Protein AF-A0A7S2ABR6-F1 (afdb_monomer_lite)

Foldseek 3Di:
DDDPPPVVVVVVVVVVVVVVVLVVVLVVLLVVLLPDLDAFEAEFDAEEEASRLSNLLSHPAYEYEQAYWYFYQDPNDTDIDGLVVVVVVPSHVYYDNDPVRVVVVVVVVCVVRVPDDSVRSNVVSVPD

Organism: NCBI:txid327968

Radius of gyration: 19.0 Å; chains: 1; bounding box: 56×32×51 Å

Secondary structure (DSSP, 8-state):
---SSHHHHHHHHHHHHHHHHHHHHHHHHHHHHHT-SS--EEEE-SEE-HHHHHHHTTSSEEEEETT-EEEEEETTEEEEEEHHHHHHTTS--EEESSHHHHHHHHHHHHHHHHTS-HHHHHHHHHT-

pLDDT: mean 84.52, std 12.64, range [45.53, 97.06]

Structure (mmCIF, N/CA/C/O backbone):
data_AF-A0A7S2ABR6-F1
#
_entry.id   AF-A0A7S2ABR6-F1
#
loop_
_atom_site.group_PDB
_atom_site.id
_atom_site.type_symbol
_atom_site.label_atom_id
_atom_site.label_alt_id
_atom_site.label_comp_id
_atom_site.label_asym_id
_atom_site.label_entity_id
_atom_site.label_seq_id
_atom_site.pdbx_PDB_ins_code
_atom_site.Cartn_x
_atom_site.Cartn_y
_atom_site.Cartn_z
_atom_site.occupancy
_atom_site.B_iso_or_equiv
_atom_site.auth_seq_id
_atom_site.auth_comp_id
_atom_site.auth_asym_id
_atom_site.auth_atom_id
_atom_site.pdbx_PDB_model_num
ATOM 1 N N . TRP A 1 1 ? 39.991 17.409 -29.800 1.00 46.47 1 TRP A N 1
ATOM 2 C CA . TRP A 1 1 ? 40.045 16.828 -28.443 1.00 46.47 1 TRP A CA 1
ATOM 3 C C . TRP A 1 1 ? 40.023 18.007 -27.477 1.00 46.47 1 TRP A C 1
ATOM 5 O O . TRP A 1 1 ? 40.936 18.800 -27.573 1.00 46.47 1 TRP A O 1
ATOM 15 N N . MET A 1 2 ? 39.045 18.306 -26.628 1.00 45.53 2 MET A N 1
ATOM 16 C CA . MET A 1 2 ? 37.877 17.616 -26.084 1.00 45.53 2 MET A CA 1
ATOM 17 C C . MET A 1 2 ? 36.917 18.718 -25.579 1.00 45.53 2 MET A C 1
ATOM 19 O O . MET A 1 2 ? 37.286 19.439 -24.664 1.00 45.53 2 MET A O 1
ATOM 23 N N . GLU A 1 3 ? 35.702 18.835 -26.119 1.00 47.69 3 GLU A N 1
ATOM 24 C CA . GLU A 1 3 ? 34.619 19.667 -25.536 1.00 47.69 3 GLU A CA 1
ATOM 25 C C . GLU A 1 3 ? 33.313 18.863 -25.385 1.00 47.69 3 GLU A C 1
ATOM 27 O O . GLU A 1 3 ? 32.211 19.396 -25.411 1.00 47.69 3 GLU A O 1
ATOM 32 N N . ALA A 1 4 ? 33.418 17.543 -25.215 1.00 47.16 4 ALA A N 1
ATOM 33 C CA . ALA A 1 4 ? 32.257 16.663 -25.048 1.00 47.16 4 ALA A CA 1
ATOM 34 C C . ALA A 1 4 ? 31.887 16.379 -23.571 1.00 47.16 4 ALA A C 1
ATOM 36 O O . ALA A 1 4 ? 30.932 15.654 -23.312 1.00 47.16 4 ALA A O 1
ATOM 37 N N . GLY A 1 5 ? 32.631 16.917 -22.590 1.00 52.28 5 GLY A N 1
ATOM 38 C CA . GLY A 1 5 ? 32.541 16.494 -21.179 1.00 52.28 5 GLY A CA 1
ATOM 39 C C . GLY A 1 5 ? 31.721 17.378 -20.227 1.00 52.28 5 GLY A C 1
ATOM 40 O O . GLY A 1 5 ? 31.350 16.916 -19.150 1.00 52.28 5 GLY A O 1
ATOM 41 N N . SER A 1 6 ? 31.421 18.633 -20.576 1.00 55.84 6 SER A N 1
ATOM 42 C CA . SER A 1 6 ? 30.799 19.592 -19.642 1.00 55.84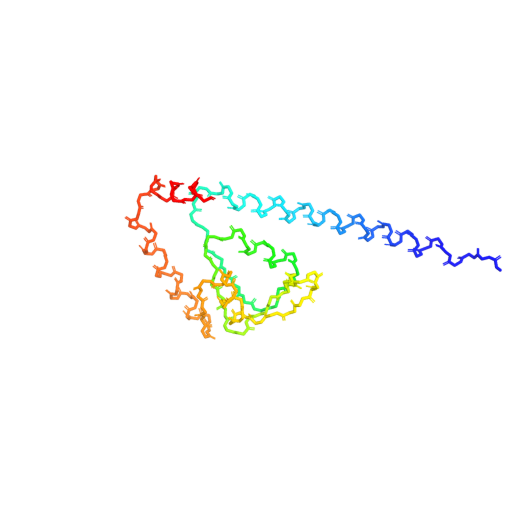 6 SER A CA 1
ATOM 43 C C . SER A 1 6 ? 29.284 19.403 -19.489 1.00 55.84 6 SER A C 1
ATOM 45 O O . SER A 1 6 ? 28.768 19.467 -18.372 1.00 55.84 6 SER A O 1
ATOM 47 N N . GLY A 1 7 ? 28.574 19.085 -20.577 1.00 54.47 7 GLY A N 1
ATOM 48 C CA . GLY A 1 7 ? 27.122 18.870 -20.553 1.00 54.47 7 GLY A CA 1
ATOM 49 C C . GLY A 1 7 ? 26.708 17.616 -19.776 1.00 54.47 7 GLY A C 1
ATOM 50 O O . GLY A 1 7 ? 25.797 17.665 -18.953 1.00 54.47 7 GLY A O 1
ATOM 51 N N . GLN A 1 8 ? 27.412 16.494 -19.960 1.00 55.09 8 GLN A N 1
ATOM 52 C CA . GLN A 1 8 ? 27.095 15.241 -19.259 1.00 55.09 8 GLN A CA 1
ATOM 53 C C . GLN A 1 8 ? 27.363 15.329 -17.748 1.00 55.09 8 GLN A C 1
ATOM 55 O O . GLN A 1 8 ? 26.575 14.813 -16.957 1.00 55.09 8 GLN A O 1
ATOM 60 N N . ALA A 1 9 ? 28.423 16.032 -17.336 1.00 58.50 9 ALA A N 1
ATOM 61 C CA . ALA A 1 9 ? 28.726 16.259 -15.924 1.00 58.50 9 ALA A CA 1
ATOM 62 C C . ALA A 1 9 ? 27.687 17.172 -15.245 1.00 58.50 9 ALA A C 1
ATOM 64 O O . ALA A 1 9 ? 27.244 16.877 -14.136 1.00 58.50 9 ALA A O 1
ATOM 65 N N . GLN A 1 10 ? 27.239 18.241 -15.915 1.00 55.53 10 GLN A N 1
ATOM 66 C CA . GLN A 1 10 ? 26.196 19.130 -15.387 1.00 55.53 10 GLN A CA 1
ATOM 67 C C . GLN A 1 10 ? 24.832 18.433 -15.276 1.00 55.53 10 GLN A C 1
ATOM 69 O O . GLN A 1 10 ? 24.174 18.560 -14.243 1.00 55.53 10 GLN A O 1
ATOM 74 N N . HIS A 1 11 ? 24.437 17.627 -16.268 1.00 55.75 11 HIS A N 1
ATOM 75 C CA . HIS A 1 11 ? 23.214 16.819 -16.189 1.00 55.75 11 HIS A CA 1
ATOM 76 C C . HIS A 1 11 ? 23.288 15.738 -15.098 1.00 55.75 11 HIS A C 1
ATOM 78 O O . HIS A 1 11 ? 22.304 15.507 -14.394 1.00 55.75 11 HIS A O 1
ATOM 84 N N . ALA A 1 12 ? 24.450 15.106 -14.904 1.00 59.56 12 ALA A N 1
ATOM 85 C CA . ALA A 1 12 ? 24.650 14.129 -13.836 1.00 59.56 12 ALA A CA 1
ATOM 86 C C . ALA A 1 12 ? 24.569 14.768 -12.437 1.00 59.56 12 ALA A C 1
ATOM 88 O O . ALA A 1 12 ? 23.943 14.197 -11.541 1.00 59.56 12 ALA A O 1
ATOM 89 N N . LEU A 1 13 ? 25.145 15.962 -12.257 1.00 60.12 13 LEU A N 1
ATOM 90 C CA . LEU A 1 13 ? 25.095 16.722 -11.002 1.00 60.12 13 LEU A CA 1
ATOM 91 C C . LEU A 1 13 ? 23.683 17.241 -10.695 1.00 60.12 13 LEU A C 1
ATOM 93 O O . LEU A 1 13 ? 23.215 17.111 -9.563 1.00 60.12 13 LEU A O 1
ATOM 97 N N . GLN A 1 14 ? 22.965 17.754 -11.698 1.00 62.75 14 GLN A N 1
ATOM 98 C CA . GLN A 1 14 ? 21.561 18.148 -11.544 1.00 62.75 14 GLN A CA 1
ATOM 99 C C . GLN A 1 14 ? 20.677 16.939 -11.210 1.00 62.75 14 GLN A C 1
ATOM 101 O O . GLN A 1 14 ? 19.915 16.988 -10.250 1.00 62.75 14 GLN A O 1
ATOM 106 N N . GLY A 1 15 ? 20.844 15.811 -11.909 1.00 64.25 15 GLY A N 1
ATOM 107 C CA . GLY A 1 15 ? 20.111 14.577 -11.615 1.00 64.25 15 GLY A CA 1
ATOM 108 C C . GLY A 1 15 ? 20.450 13.957 -10.251 1.00 64.25 15 GLY A C 1
ATOM 109 O O . GLY A 1 15 ? 19.602 13.312 -9.632 1.00 64.25 15 GLY A O 1
ATOM 110 N N . ALA A 1 16 ? 21.673 14.139 -9.742 1.00 65.75 16 ALA A N 1
ATOM 111 C CA . ALA A 1 16 ? 22.039 13.757 -8.377 1.00 65.75 16 ALA A CA 1
ATOM 112 C C . ALA A 1 16 ? 21.337 14.645 -7.335 1.00 65.75 16 ALA A C 1
ATOM 114 O O . ALA A 1 16 ? 20.746 14.115 -6.394 1.00 65.75 16 ALA A O 1
ATOM 115 N N . SER A 1 17 ? 21.312 15.962 -7.560 1.00 78.56 17 SER A N 1
ATOM 116 C CA . SER A 1 17 ? 20.604 16.927 -6.711 1.00 78.56 17 SER A CA 1
ATOM 117 C C . SER A 1 17 ? 19.096 16.647 -6.657 1.00 78.56 17 SER A C 1
ATOM 119 O O . SER A 1 17 ? 18.526 16.522 -5.574 1.00 78.56 17 SER A O 1
ATOM 121 N N . THR A 1 18 ? 18.453 16.412 -7.807 1.00 82.94 18 THR A N 1
ATOM 122 C CA . THR A 1 18 ? 17.018 16.087 -7.873 1.00 82.94 18 THR A CA 1
ATOM 123 C C . THR A 1 18 ? 16.688 14.777 -7.161 1.00 82.94 18 THR A C 1
ATOM 125 O O . THR A 1 18 ? 15.708 14.711 -6.423 1.00 82.94 18 THR A O 1
ATOM 128 N N . ARG A 1 19 ? 17.509 13.728 -7.323 1.00 81.44 19 ARG A N 1
ATOM 129 C CA . ARG A 1 19 ? 17.301 12.449 -6.617 1.00 81.44 19 ARG A CA 1
ATOM 130 C C . ARG A 1 19 ? 17.470 12.590 -5.108 1.00 81.44 19 ARG A C 1
ATOM 132 O O . ARG A 1 19 ? 16.711 11.983 -4.359 1.00 81.44 19 ARG A O 1
ATOM 139 N N . GLN A 1 20 ? 18.437 13.388 -4.661 1.00 85.25 20 GLN A N 1
ATOM 140 C CA . GLN A 1 20 ? 18.645 13.659 -3.242 1.00 85.25 20 GLN A CA 1
ATOM 141 C C . GLN A 1 20 ? 17.485 14.465 -2.648 1.00 85.25 20 GLN A C 1
ATOM 143 O O . GLN A 1 20 ? 17.009 14.134 -1.563 1.00 85.25 20 GLN A O 1
ATOM 148 N N . GLN A 1 21 ? 16.988 15.467 -3.375 1.00 87.69 21 GLN A N 1
ATOM 149 C CA . GLN A 1 21 ? 15.824 16.246 -2.966 1.00 87.69 21 GLN A CA 1
ATOM 150 C C . GLN A 1 21 ? 14.563 15.381 -2.908 1.00 87.69 21 GLN A C 1
ATOM 152 O O . GLN A 1 21 ? 13.859 15.409 -1.906 1.00 87.69 21 GLN A O 1
ATOM 157 N N . MET A 1 22 ? 14.316 14.553 -3.927 1.00 85.75 22 MET A N 1
ATOM 158 C CA . MET A 1 22 ? 13.170 13.643 -3.946 1.00 85.75 22 MET A CA 1
ATOM 159 C C . MET A 1 22 ? 13.238 12.635 -2.799 1.00 85.75 22 MET A C 1
ATOM 161 O O . MET A 1 22 ? 12.249 12.453 -2.099 1.00 85.75 22 MET A O 1
ATOM 165 N N . ARG A 1 23 ? 14.412 12.043 -2.537 1.00 87.69 23 ARG A N 1
ATOM 166 C CA . ARG A 1 23 ? 14.613 11.172 -1.372 1.00 87.69 23 ARG A CA 1
ATOM 167 C C . ARG A 1 23 ? 14.248 11.891 -0.078 1.00 87.69 23 ARG A C 1
ATOM 169 O O . ARG A 1 23 ? 13.486 11.344 0.706 1.00 87.69 23 ARG A O 1
ATOM 176 N N . LYS A 1 24 ? 14.774 13.102 0.127 1.00 89.94 24 LYS A N 1
ATOM 177 C CA . LYS A 1 24 ? 14.492 13.905 1.319 1.00 89.94 24 LYS A CA 1
ATOM 178 C C . LYS A 1 24 ? 12.990 14.153 1.474 1.00 89.94 24 LYS A C 1
ATOM 180 O O . LYS A 1 24 ? 12.440 13.817 2.512 1.00 89.94 24 LYS A O 1
ATOM 185 N N . SER A 1 25 ? 12.328 14.652 0.431 1.00 89.94 25 SER A N 1
ATOM 186 C CA . SER A 1 25 ? 10.893 14.952 0.474 1.00 89.94 25 SER A CA 1
ATOM 187 C C . SER A 1 25 ? 10.036 13.718 0.743 1.00 89.94 25 SER A C 1
ATOM 189 O O . SER A 1 25 ? 9.057 13.803 1.474 1.00 89.94 25 SER A O 1
ATOM 191 N N . VAL A 1 26 ? 10.394 12.567 0.172 1.00 88.56 26 VAL A N 1
ATOM 192 C CA . VAL A 1 26 ? 9.649 11.323 0.389 1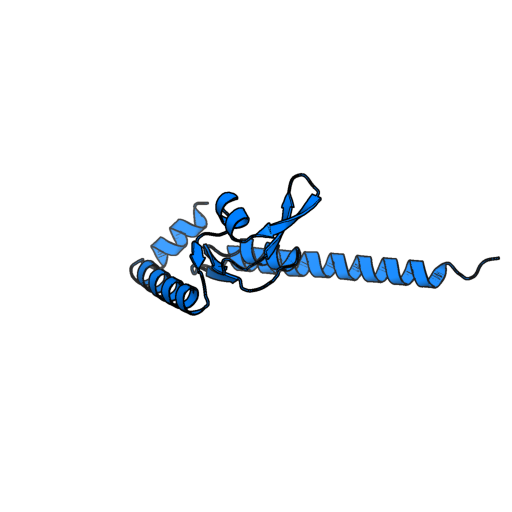.00 88.56 26 VAL A CA 1
ATOM 193 C C . VAL A 1 26 ? 9.887 10.799 1.803 1.00 88.56 26 VAL A C 1
ATOM 195 O O . VAL A 1 26 ? 8.935 10.386 2.445 1.00 88.56 26 VAL A O 1
ATOM 198 N N . THR A 1 27 ? 11.119 10.859 2.318 1.00 88.81 27 THR A N 1
ATOM 199 C CA . THR A 1 27 ? 11.414 10.496 3.712 1.00 88.81 27 THR A CA 1
ATOM 200 C C . THR A 1 27 ? 10.644 11.379 4.693 1.00 88.81 27 THR A C 1
ATOM 202 O O . THR A 1 27 ? 9.966 10.842 5.558 1.00 88.81 27 THR A O 1
ATOM 205 N N . GLU A 1 28 ? 10.667 12.701 4.514 1.00 91.56 28 GLU A N 1
ATOM 206 C CA . GLU A 1 28 ? 9.910 13.641 5.355 1.00 91.56 28 GLU A CA 1
ATOM 207 C C . GLU A 1 28 ? 8.400 13.370 5.287 1.00 91.56 28 GLU A C 1
ATOM 209 O O . GLU A 1 28 ? 7.717 13.385 6.309 1.00 91.56 28 GLU A O 1
ATOM 214 N N . ALA A 1 29 ? 7.871 13.069 4.096 1.00 90.19 29 ALA A N 1
ATOM 215 C CA . ALA A 1 29 ? 6.469 12.703 3.931 1.00 90.19 29 ALA A CA 1
ATOM 216 C C . ALA A 1 29 ? 6.135 11.374 4.627 1.00 90.19 29 ALA A C 1
ATOM 218 O O . ALA A 1 29 ? 5.146 11.306 5.349 1.00 90.19 29 ALA A O 1
ATOM 219 N N . THR A 1 30 ? 6.955 10.334 4.463 1.00 88.25 30 THR A N 1
ATOM 220 C CA . THR A 1 30 ? 6.761 9.042 5.136 1.00 88.25 30 THR A CA 1
ATOM 221 C C . THR A 1 30 ? 6.823 9.193 6.661 1.00 88.25 30 THR A C 1
ATOM 223 O O . THR A 1 30 ? 5.970 8.656 7.361 1.00 88.25 30 THR A O 1
ATOM 226 N N . GLU A 1 31 ? 7.781 9.957 7.192 1.00 88.44 31 GLU A N 1
ATOM 227 C CA . GLU A 1 31 ? 7.882 10.252 8.628 1.00 88.44 31 GLU A CA 1
ATOM 228 C C . GLU A 1 31 ? 6.656 11.011 9.145 1.00 88.44 31 GLU A C 1
ATOM 230 O O . GLU A 1 31 ? 6.122 10.674 10.202 1.00 88.44 31 GLU A O 1
ATOM 235 N N . ALA A 1 32 ? 6.164 11.992 8.383 1.00 89.06 32 ALA A N 1
ATOM 236 C CA . ALA A 1 32 ? 4.944 12.707 8.730 1.00 89.06 32 ALA A CA 1
ATOM 237 C C . ALA A 1 32 ? 3.734 11.762 8.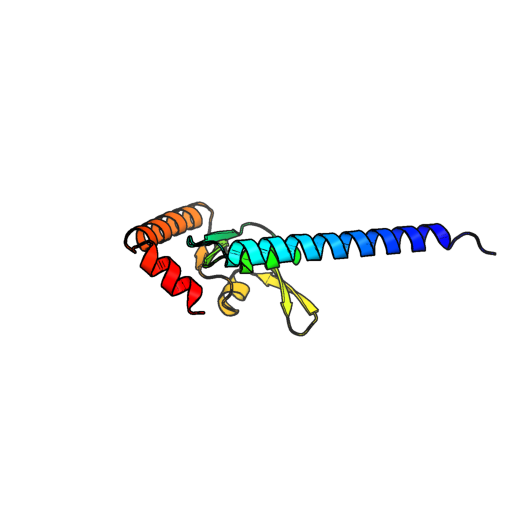805 1.00 89.06 32 ALA A C 1
ATOM 239 O O . ALA A 1 32 ? 2.936 11.885 9.732 1.00 89.06 32 ALA A O 1
ATOM 240 N N . LEU A 1 33 ? 3.620 10.792 7.886 1.00 88.25 33 LEU A N 1
ATOM 241 C CA . LEU A 1 33 ? 2.561 9.775 7.918 1.00 88.25 33 LEU A CA 1
ATOM 242 C C . LEU A 1 33 ? 2.657 8.891 9.172 1.00 88.25 33 LEU A C 1
ATOM 244 O O . LEU A 1 33 ? 1.648 8.687 9.852 1.00 88.25 33 LEU A O 1
ATOM 248 N N . TYR A 1 34 ? 3.861 8.447 9.548 1.00 84.62 34 TYR A N 1
ATOM 249 C CA . TYR A 1 34 ? 4.063 7.681 10.784 1.00 84.62 34 TYR A CA 1
ATOM 250 C C . TYR A 1 34 ? 3.654 8.456 12.042 1.00 84.62 34 TYR A C 1
ATOM 252 O O . TYR A 1 34 ? 3.115 7.872 12.979 1.00 84.62 34 TYR A O 1
ATOM 260 N N . GLN A 1 35 ? 3.864 9.772 12.066 1.00 86.12 35 GLN A N 1
ATOM 261 C CA . GLN A 1 35 ? 3.534 10.621 13.216 1.00 86.12 35 GLN A CA 1
ATOM 262 C C . GLN A 1 35 ? 2.051 11.025 13.290 1.00 86.12 35 GLN A C 1
ATOM 264 O O . GLN A 1 35 ? 1.633 11.660 14.265 1.00 86.12 35 GLN A O 1
ATOM 269 N N . MET A 1 36 ? 1.234 10.675 12.290 1.00 84.50 36 MET A N 1
ATOM 270 C CA . MET A 1 36 ? -0.199 10.971 12.310 1.00 84.50 36 MET A CA 1
ATOM 271 C C . MET A 1 36 ? -0.885 10.238 13.464 1.00 84.50 36 MET A C 1
ATOM 273 O O . MET A 1 36 ? -0.799 9.021 13.581 1.00 84.50 36 MET A O 1
ATOM 277 N N . ARG A 1 37 ? -1.646 10.973 14.280 1.00 81.12 37 ARG A N 1
ATOM 278 C CA . ARG A 1 37 ? -2.391 10.414 15.426 1.00 81.12 37 ARG A CA 1
ATOM 279 C C . ARG A 1 37 ? -3.605 9.574 15.033 1.00 81.12 37 ARG A C 1
ATOM 281 O O . ARG A 1 37 ? -4.141 8.851 15.864 1.00 81.12 37 ARG A O 1
ATOM 288 N N . VAL A 1 38 ? -4.040 9.697 13.784 1.00 81.81 38 VAL A N 1
ATOM 289 C CA . VAL A 1 38 ? -5.152 8.929 13.225 1.00 81.81 38 VAL A CA 1
ATOM 290 C C . VAL A 1 38 ? -4.620 7.715 12.461 1.00 81.81 38 VAL A C 1
ATOM 292 O O . VAL A 1 38 ? -3.544 7.812 11.856 1.00 81.81 38 VAL A O 1
ATOM 295 N N . PRO A 1 39 ? -5.358 6.592 12.451 1.00 85.31 39 PRO A N 1
ATOM 296 C CA . PRO A 1 39 ? -5.041 5.459 11.594 1.00 85.31 39 PRO A CA 1
ATOM 297 C C . PRO A 1 39 ? -5.071 5.854 10.117 1.00 85.31 39 PRO A C 1
ATOM 299 O O . PRO A 1 39 ? -6.012 6.496 9.646 1.00 85.31 39 PRO A O 1
ATOM 302 N N . LEU A 1 40 ? -4.042 5.455 9.383 1.00 88.81 40 LEU A N 1
ATOM 303 C CA . LEU A 1 40 ? -3.873 5.707 7.964 1.00 88.81 40 LEU A CA 1
ATOM 304 C C . LEU A 1 40 ? -4.099 4.426 7.172 1.00 88.81 40 LEU A C 1
ATOM 306 O O . LEU A 1 40 ? -3.318 3.477 7.250 1.00 88.81 40 LEU A O 1
ATOM 310 N N . LEU A 1 41 ? -5.145 4.445 6.354 1.00 89.88 41 LEU A N 1
ATOM 311 C CA . LEU A 1 41 ? -5.434 3.400 5.386 1.00 89.88 41 LEU A CA 1
ATOM 312 C C . LEU A 1 41 ? -4.930 3.824 4.002 1.00 89.88 41 LEU A C 1
ATOM 314 O O . LEU A 1 41 ? -5.356 4.849 3.467 1.00 89.88 41 LEU A O 1
ATOM 318 N N . GLY A 1 42 ? -4.019 3.042 3.429 1.00 91.75 42 GLY A N 1
ATOM 319 C CA . GLY A 1 42 ? -3.482 3.248 2.086 1.00 91.75 42 GLY A CA 1
ATOM 320 C C . GLY A 1 42 ? -4.213 2.421 1.032 1.00 91.75 42 GLY A C 1
ATOM 321 O O . GLY A 1 42 ? -4.554 1.264 1.276 1.00 91.75 42 GLY A O 1
ATOM 322 N N . PHE A 1 43 ? -4.377 2.991 -0.165 1.00 91.94 43 PHE A N 1
ATOM 323 C CA . PHE A 1 43 ? -4.931 2.311 -1.338 1.00 91.94 43 PHE A CA 1
ATOM 324 C C . PHE A 1 43 ? -3.931 2.312 -2.480 1.00 91.94 43 PHE A C 1
ATOM 326 O O . PHE A 1 43 ? -3.485 3.374 -2.918 1.00 91.94 43 PHE A O 1
ATOM 333 N N . ALA A 1 44 ? -3.613 1.128 -2.987 1.00 93.00 44 ALA A N 1
ATOM 334 C CA . ALA A 1 44 ? -2.667 0.966 -4.075 1.00 93.00 44 ALA A CA 1
ATOM 335 C C . ALA A 1 44 ? -3.310 0.284 -5.286 1.00 93.00 44 ALA A C 1
ATOM 337 O O . ALA A 1 44 ? -3.750 -0.867 -5.231 1.00 93.00 44 ALA A O 1
ATOM 338 N N . SER A 1 45 ? -3.319 1.009 -6.402 1.00 93.44 45 SER A N 1
ATOM 339 C CA . SER A 1 45 ? -3.763 0.540 -7.713 1.00 93.44 45 SER A CA 1
ATOM 340 C C . SER A 1 45 ? -2.757 0.974 -8.778 1.00 93.44 45 SER A C 1
ATOM 342 O O . SER A 1 45 ? -2.341 2.134 -8.798 1.00 93.44 45 SER A O 1
ATOM 344 N N . GLY A 1 46 ? -2.357 0.046 -9.649 1.00 93.00 46 GLY A N 1
ATOM 345 C CA . GLY A 1 46 ? -1.382 0.288 -10.716 1.00 93.00 46 GLY A CA 1
ATOM 346 C C . GLY A 1 46 ? 0.049 -0.093 -10.330 1.00 93.00 46 GLY A C 1
ATOM 347 O O . GLY A 1 46 ? 0.262 -1.019 -9.555 1.00 93.00 46 GLY A O 1
ATOM 348 N N . SER A 1 47 ? 1.041 0.601 -10.895 1.00 94.75 47 SER A N 1
ATOM 349 C CA . SER A 1 47 ? 2.464 0.293 -10.690 1.00 94.75 47 SER A CA 1
ATOM 350 C C . SER A 1 47 ? 3.168 1.406 -9.917 1.00 94.75 47 SER A C 1
ATOM 352 O O . SER A 1 47 ? 3.083 2.585 -10.272 1.00 94.75 47 SER A O 1
ATOM 354 N N . PHE A 1 48 ? 3.869 1.029 -8.850 1.00 93.69 48 PHE A N 1
ATOM 355 C CA . PHE A 1 48 ? 4.521 1.943 -7.922 1.00 93.69 48 PHE A CA 1
ATOM 356 C C . PHE A 1 48 ? 6.039 1.879 -8.096 1.00 93.69 48 PHE A C 1
ATOM 358 O O . PHE A 1 48 ? 6.663 0.824 -8.001 1.00 93.69 48 PHE A O 1
ATOM 365 N N . GLY A 1 49 ? 6.668 3.037 -8.309 1.00 92.38 49 GLY A N 1
ATOM 366 C CA . GLY A 1 49 ? 8.122 3.166 -8.235 1.00 92.38 49 GLY A CA 1
ATOM 367 C C . GLY A 1 49 ? 8.633 3.073 -6.793 1.00 92.38 49 GLY A C 1
ATOM 368 O O . GLY A 1 49 ? 7.858 3.021 -5.839 1.00 92.38 49 GLY A O 1
ATOM 369 N N . VAL A 1 50 ? 9.957 3.100 -6.617 1.00 87.75 50 VAL A N 1
ATOM 370 C CA . VAL A 1 50 ? 10.598 2.958 -5.292 1.00 87.75 50 VAL A CA 1
ATOM 371 C C . VAL A 1 50 ? 10.096 3.991 -4.287 1.00 87.75 50 VAL A C 1
ATOM 373 O O . VAL A 1 50 ? 9.809 3.664 -3.142 1.00 87.75 50 VAL A O 1
ATOM 376 N N . TRP A 1 51 ? 9.974 5.248 -4.712 1.00 87.25 51 TRP A N 1
ATOM 377 C CA . TRP A 1 51 ? 9.591 6.336 -3.817 1.00 87.25 51 TRP A CA 1
ATOM 378 C C . TRP A 1 51 ? 8.125 6.265 -3.395 1.00 87.25 51 TRP A C 1
ATOM 380 O O . TRP A 1 51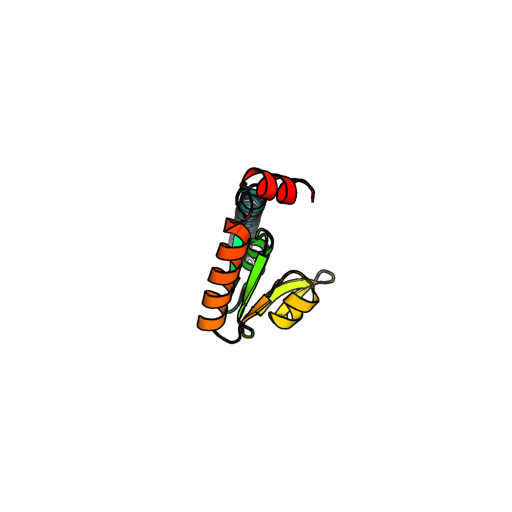 ? 7.823 6.453 -2.223 1.00 87.25 51 TRP A O 1
ATOM 390 N N . THR A 1 52 ? 7.217 5.944 -4.317 1.00 87.12 52 THR A N 1
ATOM 391 C CA . THR A 1 52 ? 5.802 5.766 -3.974 1.00 87.12 52 THR A CA 1
ATOM 392 C C . THR A 1 52 ? 5.573 4.499 -3.154 1.00 87.12 52 THR A C 1
ATOM 394 O O . THR A 1 52 ? 4.778 4.539 -2.224 1.00 87.12 52 THR A O 1
ATOM 397 N N . SER A 1 53 ? 6.333 3.427 -3.401 1.00 90.06 53 SER A N 1
ATOM 398 C CA . SER A 1 53 ? 6.329 2.227 -2.544 1.00 90.06 53 SER A CA 1
ATOM 399 C C . SER A 1 53 ? 6.848 2.523 -1.126 1.00 90.06 53 SER A C 1
ATOM 401 O O . SER A 1 53 ? 6.396 1.927 -0.155 1.00 90.06 53 SER A O 1
ATOM 403 N N . MET A 1 54 ? 7.775 3.477 -0.973 1.00 87.69 54 MET A N 1
ATOM 404 C CA . MET A 1 54 ? 8.237 3.932 0.345 1.00 87.69 54 MET A CA 1
ATOM 405 C C . MET A 1 54 ? 7.185 4.778 1.080 1.00 87.69 54 MET A C 1
ATOM 407 O O . MET A 1 54 ? 7.104 4.719 2.303 1.00 87.69 54 MET A O 1
ATOM 411 N N . LEU A 1 55 ? 6.355 5.545 0.364 1.00 87.56 55 LEU A N 1
ATOM 412 C CA . LEU A 1 55 ? 5.246 6.287 0.981 1.00 87.56 55 LEU A CA 1
ATOM 413 C C . LEU A 1 55 ? 4.186 5.347 1.548 1.00 87.56 55 LEU A C 1
ATOM 415 O O . LEU A 1 55 ? 3.701 5.584 2.650 1.00 87.56 55 LEU A O 1
ATOM 419 N N . THR A 1 56 ? 3.861 4.262 0.837 1.00 89.56 56 THR A N 1
ATOM 420 C CA . THR A 1 56 ? 2.854 3.297 1.304 1.00 89.56 56 THR A CA 1
ATOM 421 C C . THR A 1 56 ? 3.272 2.567 2.581 1.00 89.56 56 THR A C 1
ATOM 423 O O . THR A 1 56 ? 2.407 2.098 3.308 1.00 89.56 56 THR A O 1
ATOM 426 N N . ALA A 1 57 ? 4.574 2.507 2.891 1.00 83.75 57 ALA A N 1
ATOM 427 C CA . ALA A 1 57 ? 5.068 1.963 4.158 1.00 83.75 57 ALA A CA 1
ATOM 428 C C . ALA A 1 57 ? 4.690 2.826 5.376 1.00 83.75 57 ALA A C 1
ATOM 430 O O . ALA A 1 57 ? 4.647 2.310 6.487 1.00 83.75 57 ALA A O 1
ATOM 431 N N . GLY A 1 58 ? 4.399 4.118 5.173 1.00 84.94 58 GLY A N 1
ATOM 432 C CA . GLY A 1 58 ? 3.919 5.014 6.229 1.00 84.94 58 GLY A CA 1
ATOM 433 C C . GLY A 1 58 ? 2.439 4.828 6.585 1.00 84.94 58 GLY A C 1
ATOM 434 O O . GLY A 1 58 ? 1.946 5.504 7.486 1.00 84.94 58 GLY A O 1
ATOM 435 N N . CYS A 1 59 ? 1.711 3.962 5.874 1.00 89.69 59 CYS A N 1
ATOM 436 C CA . CYS A 1 59 ? 0.331 3.613 6.204 1.00 89.69 59 CYS A CA 1
ATOM 437 C C . CYS A 1 59 ? 0.292 2.552 7.313 1.00 89.69 59 CYS A C 1
ATOM 439 O O . CYS A 1 59 ? 1.110 1.637 7.323 1.00 89.69 59 CYS A O 1
ATOM 441 N N . ASP A 1 60 ? -0.708 2.627 8.195 1.00 88.50 60 ASP A N 1
ATOM 442 C CA . ASP A 1 60 ? -0.938 1.613 9.233 1.00 88.50 60 ASP A CA 1
ATOM 443 C C . ASP A 1 60 ? -1.486 0.310 8.622 1.00 88.50 60 ASP A C 1
ATOM 445 O O . ASP A 1 60 ? -1.179 -0.791 9.076 1.00 88.50 60 ASP A O 1
ATOM 449 N N . GLN A 1 61 ? -2.270 0.425 7.546 1.00 90.56 61 GLN A N 1
ATOM 450 C CA . GLN A 1 61 ? -2.692 -0.706 6.729 1.00 90.56 61 GLN A CA 1
ATOM 451 C C . GLN A 1 61 ? -2.687 -0.325 5.249 1.00 90.56 61 GLN A C 1
ATOM 453 O O . GLN A 1 61 ? -3.175 0.737 4.865 1.00 90.56 61 GLN A O 1
ATOM 458 N N . LEU A 1 62 ? -2.169 -1.218 4.407 1.00 94.50 62 LEU A N 1
ATOM 459 C CA . LEU A 1 62 ? -2.178 -1.060 2.955 1.00 94.50 62 LEU A CA 1
ATOM 460 C C . LEU A 1 62 ? -3.142 -2.059 2.312 1.00 94.50 62 LEU A C 1
ATOM 462 O O . LEU A 1 62 ? -3.010 -3.272 2.493 1.00 94.50 62 LEU A O 1
ATOM 466 N N . LEU A 1 63 ? -4.088 -1.538 1.536 1.00 94.88 63 LEU A N 1
ATOM 467 C CA . LEU A 1 63 ? -4.989 -2.300 0.683 1.00 94.88 63 LEU A CA 1
ATOM 468 C C . LEU A 1 63 ? -4.549 -2.141 -0.769 1.00 94.88 63 LEU A C 1
ATOM 470 O O . LEU A 1 63 ? -4.323 -1.023 -1.236 1.00 94.88 63 LEU A O 1
ATOM 474 N N . ALA A 1 64 ? -4.439 -3.247 -1.495 1.00 95.56 64 ALA A N 1
ATOM 475 C CA . ALA A 1 64 ? -3.986 -3.226 -2.879 1.00 95.56 64 ALA A CA 1
ATOM 476 C C . ALA A 1 64 ? -4.903 -4.043 -3.788 1.00 95.56 64 ALA A C 1
ATOM 478 O O . ALA A 1 64 ? -5.438 -5.075 -3.378 1.00 95.56 64 ALA A O 1
ATOM 479 N N . LEU A 1 65 ? -5.056 -3.608 -5.040 1.00 96.12 65 LEU A N 1
ATOM 480 C CA . LEU A 1 65 ? -5.567 -4.504 -6.075 1.00 96.12 65 LEU A CA 1
ATOM 481 C C . LEU A 1 65 ? -4.580 -5.648 -6.303 1.00 96.12 65 LEU A C 1
ATOM 483 O O . LEU A 1 65 ? -3.368 -5.451 -6.272 1.00 96.12 65 LEU A O 1
ATOM 487 N N . SER A 1 66 ? -5.104 -6.835 -6.588 1.00 95.38 66 SER A N 1
ATOM 488 C CA . SER A 1 66 ? -4.302 -8.003 -6.979 1.00 95.38 66 SER A CA 1
ATOM 489 C C . SER A 1 66 ? -3.388 -7.717 -8.180 1.00 95.38 66 SER A C 1
ATOM 491 O O . SER A 1 66 ? -2.276 -8.232 -8.243 1.00 95.38 66 SER A O 1
ATOM 493 N N . SER A 1 67 ? -3.813 -6.828 -9.084 1.00 95.44 67 SER A N 1
ATOM 494 C CA . SER A 1 67 ? -3.041 -6.376 -10.246 1.00 95.44 67 SER A CA 1
ATOM 495 C C . SER A 1 67 ? -1.970 -5.320 -9.940 1.00 95.44 67 SER A C 1
ATOM 497 O O . SER A 1 67 ? -1.323 -4.836 -10.866 1.00 95.44 67 SER A O 1
ATOM 499 N N . THR A 1 68 ? -1.831 -4.877 -8.689 1.00 96.19 68 THR A N 1
ATOM 500 C CA . THR A 1 68 ? -0.878 -3.827 -8.310 1.00 96.19 68 THR A CA 1
ATOM 501 C C . THR A 1 68 ? 0.545 -4.378 -8.238 1.00 96.19 68 THR A C 1
ATOM 503 O O . THR A 1 68 ? 0.772 -5.492 -7.765 1.00 96.19 68 THR A O 1
ATOM 506 N N . GLU A 1 69 ? 1.514 -3.565 -8.656 1.00 97.06 69 GLU A N 1
ATOM 507 C CA . GLU A 1 69 ? 2.943 -3.875 -8.582 1.00 97.06 69 GLU A CA 1
ATOM 508 C C . GLU A 1 69 ? 3.706 -2.806 -7.797 1.00 97.06 69 GLU A C 1
ATOM 510 O O . GLU A 1 69 ? 3.419 -1.610 -7.900 1.00 97.06 69 GLU A O 1
ATOM 515 N N . PHE A 1 70 ? 4.712 -3.239 -7.042 1.00 96.25 70 PHE A N 1
ATOM 516 C CA . PHE A 1 70 ? 5.551 -2.385 -6.212 1.00 96.25 70 PHE A CA 1
ATOM 517 C C . PHE A 1 70 ? 7.023 -2.589 -6.530 1.00 96.25 70 PHE A C 1
ATOM 519 O O . PHE A 1 70 ? 7.535 -3.708 -6.508 1.00 96.25 70 PHE A O 1
ATOM 526 N N . CYS A 1 71 ? 7.744 -1.491 -6.729 1.00 95.56 71 CYS A N 1
ATOM 527 C CA . CYS A 1 71 ? 9.192 -1.527 -6.795 1.00 95.56 71 CYS A CA 1
ATOM 528 C C . CYS A 1 71 ? 9.772 -1.427 -5.382 1.00 95.56 71 CYS A C 1
ATOM 530 O O . CYS A 1 71 ? 9.774 -0.358 -4.769 1.00 95.56 71 CYS A O 1
ATOM 532 N N . VAL A 1 72 ? 10.301 -2.536 -4.875 1.00 91.62 72 VAL A N 1
ATOM 533 C CA . VAL A 1 72 ? 10.869 -2.638 -3.526 1.00 91.62 72 VAL A CA 1
ATOM 534 C C . VAL A 1 72 ? 12.362 -2.934 -3.584 1.00 91.62 72 VAL A C 1
ATOM 536 O O . VAL A 1 72 ? 12.873 -3.474 -4.568 1.00 91.62 72 VAL A O 1
ATOM 539 N N . ARG A 1 73 ? 13.081 -2.589 -2.511 1.00 88.81 73 ARG A N 1
ATOM 540 C CA . ARG A 1 73 ? 14.466 -3.030 -2.331 1.00 88.81 73 ARG A CA 1
ATOM 541 C C . ARG A 1 73 ? 14.479 -4.343 -1.558 1.00 88.81 73 ARG A C 1
ATOM 543 O O . ARG A 1 73 ? 14.086 -4.370 -0.398 1.00 88.81 73 ARG A O 1
ATOM 550 N N . SER A 1 74 ? 14.971 -5.403 -2.184 1.00 84.94 74 SER A N 1
ATOM 551 C CA . SER A 1 74 ? 15.141 -6.724 -1.577 1.00 84.94 74 SER A CA 1
ATOM 552 C C . SER A 1 74 ? 16.575 -7.183 -1.822 1.00 84.94 74 SER A C 1
ATOM 554 O O . SER A 1 74 ? 17.063 -7.080 -2.943 1.00 84.94 74 SER A O 1
ATOM 556 N N . GLU A 1 75 ? 17.280 -7.598 -0.765 1.00 87.06 75 GLU A N 1
ATOM 557 C CA . GLU A 1 75 ? 18.677 -8.075 -0.849 1.00 87.06 75 GLU A CA 1
ATOM 558 C C . GLU A 1 75 ? 19.649 -7.065 -1.493 1.00 87.06 75 GLU A C 1
ATOM 560 O O . GLU A 1 75 ? 20.646 -7.423 -2.109 1.00 87.06 75 GLU A O 1
ATOM 565 N N . GLY A 1 76 ? 19.361 -5.767 -1.357 1.00 86.50 76 GLY A N 1
ATOM 566 C CA . GLY A 1 76 ? 20.172 -4.694 -1.938 1.00 86.50 76 GLY A CA 1
ATOM 567 C C . GLY A 1 76 ? 19.806 -4.318 -3.377 1.00 86.50 76 GLY A C 1
ATOM 568 O O . GLY A 1 76 ? 20.208 -3.242 -3.822 1.00 86.50 76 GLY A O 1
ATOM 569 N N . GLU A 1 77 ? 18.967 -5.093 -4.062 1.00 90.19 77 GLU A N 1
ATOM 570 C CA . GLU A 1 77 ? 18.528 -4.840 -5.438 1.00 90.19 77 GLU A CA 1
ATOM 571 C C . GLU A 1 77 ? 17.111 -4.264 -5.500 1.00 90.19 77 GLU A C 1
ATOM 573 O O . GLU A 1 77 ? 16.285 -4.507 -4.622 1.00 90.19 77 GLU A O 1
ATOM 578 N N . LEU A 1 78 ? 16.823 -3.485 -6.548 1.00 92.31 78 LEU A N 1
ATOM 579 C CA . LEU A 1 78 ? 15.465 -3.024 -6.834 1.00 92.31 78 LEU A CA 1
ATOM 580 C C . LEU A 1 78 ? 14.737 -4.080 -7.662 1.00 92.31 78 LEU A C 1
ATOM 582 O O . LEU A 1 78 ? 15.212 -4.456 -8.732 1.00 92.31 78 LEU A O 1
ATOM 586 N N . ARG A 1 79 ? 13.582 -4.536 -7.177 1.00 93.56 79 ARG A N 1
ATOM 587 C CA . ARG A 1 79 ? 12.757 -5.554 -7.833 1.00 93.56 79 ARG A CA 1
ATOM 588 C C . ARG A 1 79 ? 11.311 -5.081 -7.901 1.00 93.56 79 ARG A C 1
ATOM 590 O O . ARG A 1 79 ? 10.833 -4.441 -6.968 1.00 93.56 79 ARG A O 1
ATOM 597 N N . GLN A 1 80 ? 10.635 -5.389 -9.004 1.00 95.50 80 GLN A N 1
ATOM 598 C CA . GLN A 1 80 ? 9.177 -5.303 -9.066 1.00 95.50 80 GLN A CA 1
ATOM 599 C C . GLN A 1 80 ? 8.591 -6.545 -8.400 1.00 95.50 80 GLN A C 1
ATOM 601 O O . GLN A 1 80 ? 9.048 -7.659 -8.661 1.00 95.50 80 GLN A O 1
ATOM 606 N N . VAL A 1 81 ? 7.612 -6.350 -7.525 1.00 95.50 81 VAL A N 1
ATOM 607 C CA . VAL A 1 81 ? 6.882 -7.423 -6.847 1.00 95.50 81 VAL A CA 1
ATOM 608 C C . VAL A 1 81 ? 5.385 -7.198 -7.003 1.00 95.50 81 VAL A C 1
ATOM 610 O O . VAL A 1 81 ? 4.920 -6.060 -6.964 1.00 95.50 81 VAL A O 1
ATOM 613 N N . SER A 1 82 ? 4.624 -8.278 -7.168 1.00 96.88 82 SER A N 1
ATOM 614 C CA . SER A 1 82 ? 3.163 -8.207 -7.167 1.00 96.88 82 SER A CA 1
ATOM 615 C C . SER A 1 82 ? 2.635 -7.842 -5.778 1.00 96.88 82 SER A C 1
ATOM 617 O O . SER A 1 82 ? 3.310 -8.044 -4.763 1.00 96.88 82 SER A O 1
ATOM 619 N N . ALA A 1 83 ? 1.400 -7.351 -5.709 1.00 96.06 83 ALA A N 1
ATOM 620 C CA . ALA A 1 83 ? 0.715 -7.116 -4.444 1.00 96.06 83 ALA A CA 1
ATOM 621 C C . ALA A 1 83 ? 0.579 -8.396 -3.603 1.00 96.06 83 ALA A C 1
ATOM 623 O O . ALA A 1 83 ? 0.723 -8.338 -2.384 1.00 96.06 83 ALA A O 1
ATOM 624 N N . GLU A 1 84 ? 0.379 -9.554 -4.241 1.00 96.94 84 GLU A N 1
ATOM 625 C CA . GLU A 1 84 ? 0.392 -10.866 -3.577 1.00 96.94 84 GLU A CA 1
ATOM 626 C C . GLU A 1 84 ? 1.721 -11.126 -2.879 1.00 96.94 84 GLU A C 1
ATOM 628 O O . GLU A 1 84 ? 1.754 -11.427 -1.685 1.00 96.94 84 GLU A O 1
ATOM 633 N N . LYS A 1 85 ? 2.833 -10.907 -3.587 1.00 95.56 85 LYS A N 1
ATOM 634 C CA . LYS A 1 85 ? 4.153 -11.029 -2.978 1.00 95.56 85 LYS A CA 1
ATOM 635 C C . LYS A 1 85 ? 4.355 -9.997 -1.870 1.00 95.56 85 LYS A C 1
ATOM 637 O O . LYS A 1 85 ? 4.963 -10.307 -0.850 1.00 95.56 85 LYS A O 1
ATOM 642 N N . GLY A 1 86 ? 3.817 -8.792 -2.032 1.00 93.88 86 GLY A N 1
ATOM 643 C CA . GLY A 1 86 ? 3.829 -7.776 -0.985 1.00 93.88 86 GLY A CA 1
ATOM 644 C C . GLY A 1 86 ? 3.063 -8.177 0.277 1.00 93.88 86 GLY A C 1
ATOM 645 O O . GLY A 1 86 ? 3.483 -7.838 1.385 1.00 93.88 86 GLY A O 1
ATOM 646 N N . MET A 1 87 ? 1.990 -8.955 0.125 1.00 95.25 87 MET A N 1
ATOM 647 C CA . MET A 1 87 ? 1.233 -9.531 1.237 1.00 95.25 87 MET A CA 1
ATOM 648 C C . MET A 1 87 ? 2.030 -10.637 1.930 1.00 95.25 87 MET A C 1
ATOM 650 O O . MET A 1 87 ? 2.129 -10.638 3.153 1.00 95.25 87 MET A O 1
ATOM 654 N N . GLU A 1 88 ? 2.688 -11.517 1.170 1.00 95.12 88 GLU A N 1
ATOM 655 C CA . GLU A 1 88 ? 3.617 -12.512 1.732 1.00 95.12 88 GLU A CA 1
ATOM 656 C C . GLU A 1 88 ? 4.791 -11.865 2.484 1.00 95.12 88 GLU A C 1
ATOM 658 O O . GLU A 1 88 ? 5.290 -12.419 3.461 1.00 95.12 88 GLU A O 1
ATOM 663 N N . MET A 1 89 ? 5.244 -10.695 2.026 1.00 91.81 89 MET A N 1
ATOM 664 C CA . MET A 1 89 ? 6.296 -9.901 2.668 1.00 91.81 89 MET A CA 1
ATOM 665 C C . MET A 1 89 ? 5.789 -9.070 3.859 1.00 91.81 89 MET A C 1
ATOM 667 O O . MET A 1 89 ? 6.598 -8.446 4.542 1.00 91.81 89 MET A O 1
ATOM 671 N N . GLY A 1 90 ? 4.477 -9.051 4.107 1.00 91.38 90 GLY A N 1
ATOM 672 C CA . GLY A 1 90 ? 3.854 -8.416 5.268 1.00 91.38 90 GLY A CA 1
ATOM 673 C C . GLY A 1 90 ? 3.610 -6.909 5.161 1.00 91.38 90 GLY A C 1
ATOM 674 O O . GLY A 1 90 ? 3.153 -6.321 6.135 1.00 91.38 90 GLY A O 1
ATOM 675 N N . PHE A 1 91 ? 3.879 -6.269 4.015 1.00 90.94 91 PHE A N 1
ATOM 676 C CA . PHE A 1 91 ? 3.627 -4.828 3.847 1.00 90.94 91 PHE A CA 1
ATOM 677 C C . PHE A 1 91 ? 2.299 -4.512 3.142 1.00 90.94 91 PHE A C 1
ATOM 679 O O . PHE A 1 91 ? 1.839 -3.374 3.193 1.00 90.94 91 PHE A O 1
ATOM 686 N N . VAL A 1 92 ? 1.660 -5.497 2.500 1.00 95.06 92 VAL A N 1
ATOM 687 C CA . VAL A 1 92 ? 0.267 -5.399 2.034 1.00 95.06 92 VAL A CA 1
ATOM 688 C C . VAL A 1 92 ? -0.620 -6.137 3.032 1.00 95.06 92 VAL A C 1
ATOM 690 O O . VAL A 1 92 ? -0.441 -7.328 3.261 1.00 95.06 92 VAL A O 1
ATOM 693 N N . GLY A 1 93 ? -1.588 -5.441 3.627 1.00 92.88 93 GLY A N 1
ATOM 694 C CA . GLY A 1 93 ? -2.466 -6.018 4.647 1.00 92.88 93 GLY A CA 1
ATOM 695 C C . GLY A 1 93 ? -3.642 -6.805 4.067 1.00 92.88 93 GLY A C 1
ATOM 696 O O . GLY A 1 93 ? -4.101 -7.771 4.674 1.00 92.88 93 GLY A O 1
ATOM 697 N N . ARG A 1 94 ? -4.159 -6.399 2.902 1.00 94.31 94 ARG A N 1
ATOM 698 C CA . ARG A 1 94 ? -5.241 -7.118 2.212 1.00 94.31 94 ARG A CA 1
ATOM 699 C C . ARG A 1 94 ? -5.240 -6.827 0.714 1.00 94.31 94 ARG A C 1
ATOM 701 O O . ARG A 1 94 ? -4.940 -5.718 0.273 1.00 94.31 94 ARG A O 1
ATOM 708 N N . LEU A 1 95 ? -5.640 -7.844 -0.043 1.00 95.31 95 LEU A N 1
ATOM 709 C CA . LEU A 1 95 ? -5.854 -7.777 -1.481 1.00 95.31 95 LEU A CA 1
ATOM 710 C C . LEU A 1 95 ? -7.336 -7.634 -1.811 1.00 95.31 95 LEU A C 1
ATOM 712 O O . LEU A 1 95 ? -8.191 -8.218 -1.143 1.00 95.31 95 LEU A O 1
ATOM 716 N N . ALA A 1 96 ? -7.617 -6.902 -2.879 1.00 94.38 96 ALA A N 1
ATOM 717 C CA . ALA A 1 96 ? -8.916 -6.858 -3.528 1.00 94.38 96 ALA A CA 1
ATOM 718 C C . ALA A 1 96 ? -8.782 -7.274 -4.998 1.00 94.38 96 ALA A C 1
ATOM 720 O O . ALA A 1 96 ? -7.772 -7.000 -5.650 1.00 94.38 96 ALA A O 1
ATOM 721 N N . ALA A 1 97 ? -9.801 -7.950 -5.526 1.00 92.94 97 ALA A N 1
ATOM 722 C CA . ALA A 1 97 ? -9.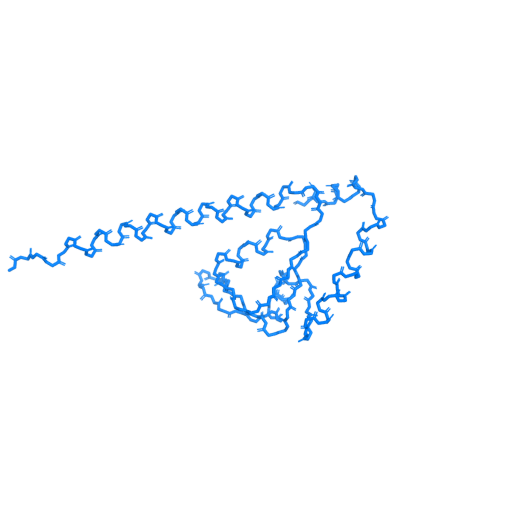832 -8.321 -6.939 1.00 92.94 97 ALA A CA 1
ATOM 723 C C . ALA A 1 97 ? -10.020 -7.088 -7.839 1.00 92.94 97 ALA A C 1
ATOM 725 O O . ALA A 1 97 ? -9.415 -7.000 -8.903 1.00 92.94 97 ALA A O 1
ATOM 726 N N . ASP A 1 98 ? -10.817 -6.125 -7.378 1.00 93.81 98 ASP A N 1
ATOM 727 C CA . ASP A 1 98 ? -11.221 -4.929 -8.108 1.00 93.81 98 ASP A CA 1
ATOM 728 C C . ASP A 1 98 ? -11.455 -3.740 -7.156 1.00 93.81 98 ASP A C 1
ATOM 730 O O . ASP A 1 98 ? -11.280 -3.822 -5.934 1.00 93.81 98 ASP A O 1
ATOM 734 N N . THR A 1 99 ? -11.815 -2.597 -7.741 1.00 90.00 99 THR A N 1
ATOM 735 C CA . THR A 1 99 ? -12.066 -1.350 -7.011 1.00 90.00 99 THR A CA 1
ATOM 736 C C . THR A 1 99 ? -13.240 -1.466 -6.038 1.00 90.00 99 THR A C 1
ATOM 738 O O . THR A 1 99 ? -13.178 -0.878 -4.960 1.00 90.00 99 THR A O 1
ATOM 741 N N . ASP A 1 100 ? -14.277 -2.238 -6.365 1.00 92.88 100 ASP A N 1
ATOM 742 C CA . ASP A 1 100 ? -15.433 -2.418 -5.480 1.00 92.88 100 ASP A CA 1
ATOM 743 C C . ASP A 1 100 ? -15.028 -3.193 -4.220 1.00 92.88 100 ASP A C 1
ATOM 745 O O . ASP A 1 100 ? -15.382 -2.811 -3.101 1.00 92.88 100 ASP A O 1
ATOM 749 N N . GLY A 1 101 ? -14.181 -4.214 -4.378 1.00 91.00 101 GLY A N 1
ATOM 750 C CA . GLY A 1 101 ? -13.554 -4.924 -3.268 1.00 91.00 101 GLY A CA 1
ATOM 751 C C . GLY A 1 101 ? -12.670 -4.022 -2.399 1.00 91.00 101 GLY A C 1
ATOM 752 O O . GLY A 1 101 ? -12.670 -4.173 -1.174 1.00 91.00 101 GLY A O 1
ATOM 753 N N . LEU A 1 102 ? -11.954 -3.053 -2.992 1.00 89.75 102 LEU A N 1
ATOM 754 C CA . LEU A 1 102 ? -11.222 -2.044 -2.214 1.00 89.75 102 LEU A CA 1
ATOM 755 C C . LEU A 1 102 ? -12.182 -1.191 -1.392 1.00 89.75 102 LEU A C 1
ATOM 757 O O . LEU A 1 102 ? -11.978 -1.073 -0.188 1.00 89.75 102 LEU A O 1
ATOM 761 N N . LEU A 1 103 ? -13.233 -0.647 -2.011 1.00 89.75 103 LEU A N 1
ATOM 762 C CA . LEU A 1 103 ? -14.221 0.200 -1.336 1.00 89.75 103 LEU A CA 1
ATOM 763 C C . LEU A 1 103 ? -14.896 -0.526 -0.170 1.00 89.75 103 LEU A C 1
ATOM 765 O O . LEU A 1 103 ? -15.014 0.028 0.923 1.00 89.75 103 LEU A O 1
ATOM 769 N N . GLN A 1 104 ? -15.265 -1.792 -0.362 1.00 90.75 104 GLN A N 1
ATOM 770 C CA . GLN A 1 104 ? -15.838 -2.613 0.701 1.00 90.75 104 GLN A CA 1
ATOM 771 C C . GLN A 1 104 ? -14.847 -2.838 1.854 1.00 90.75 104 GLN A C 1
ATOM 773 O O . GLN A 1 104 ? -15.227 -2.806 3.032 1.00 90.75 104 GLN A O 1
ATOM 778 N N . ALA A 1 105 ? -13.566 -3.040 1.538 1.00 87.94 105 ALA A N 1
ATOM 779 C CA . ALA A 1 105 ? -12.517 -3.132 2.542 1.00 87.94 105 ALA A CA 1
ATOM 780 C C . ALA A 1 105 ? -12.303 -1.797 3.279 1.00 87.94 105 ALA A C 1
ATOM 782 O O . ALA A 1 105 ? -12.086 -1.838 4.491 1.00 87.94 105 ALA A O 1
ATOM 783 N N . CYS A 1 106 ? -1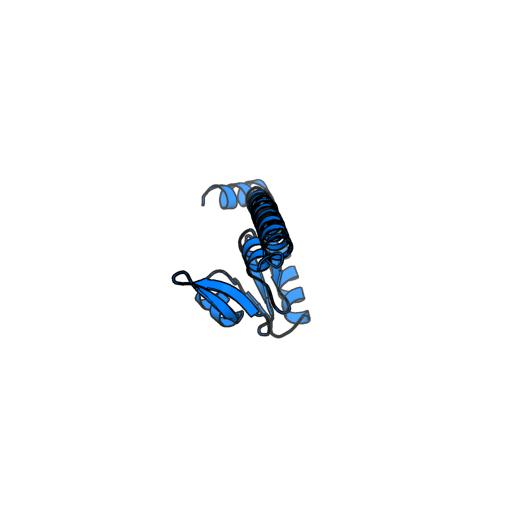2.442 -0.644 2.605 1.00 87.12 106 CYS A N 1
ATOM 784 C CA . CYS A 1 106 ? -12.429 0.676 3.248 1.00 87.12 106 CYS A CA 1
ATOM 785 C C . CYS A 1 106 ? -13.517 0.779 4.307 1.00 87.12 106 CYS A C 1
ATOM 787 O O . CYS A 1 106 ? -13.229 1.114 5.452 1.00 87.12 106 CYS A O 1
ATOM 789 N N . SER A 1 107 ? -14.764 0.501 3.916 1.00 89.69 107 SER A N 1
ATOM 790 C CA . SER A 1 107 ? -15.916 0.620 4.808 1.00 89.69 107 SER A CA 1
ATOM 791 C C . SER A 1 107 ? -15.739 -0.272 6.028 1.00 89.69 107 SER A C 1
ATOM 793 O O . SER A 1 107 ? -15.870 0.196 7.151 1.00 89.69 107 SER A O 1
ATOM 795 N N . SER A 1 108 ? -15.298 -1.515 5.811 1.00 88.25 108 SER A N 1
ATOM 796 C CA . SER A 1 108 ? -15.025 -2.453 6.903 1.00 88.25 108 SER A CA 1
ATOM 797 C C . SER A 1 108 ? -13.956 -1.936 7.876 1.00 88.25 108 SER A C 1
ATOM 799 O O . SER A 1 108 ? -14.090 -2.116 9.082 1.00 88.25 108 SER A O 1
ATOM 801 N N . PHE A 1 109 ? -12.887 -1.308 7.372 1.00 86.81 109 PHE A N 1
ATOM 802 C CA . PHE A 1 109 ? -11.836 -0.735 8.217 1.00 86.81 109 PHE A CA 1
ATOM 803 C C . PHE A 1 109 ? -12.333 0.482 8.998 1.00 86.81 109 PHE A C 1
ATOM 805 O O . PHE A 1 109 ? -12.069 0.597 10.191 1.00 86.81 109 PHE A O 1
ATOM 812 N N . ILE A 1 110 ? -13.080 1.374 8.346 1.00 86.06 110 ILE A N 1
ATOM 813 C CA . ILE A 1 110 ? -13.678 2.543 8.998 1.00 86.06 110 ILE A CA 1
ATOM 814 C C . ILE A 1 110 ? -14.600 2.090 10.129 1.00 86.06 110 ILE A C 1
ATOM 816 O O . ILE A 1 110 ? -14.477 2.599 11.240 1.00 86.06 110 ILE A O 1
ATOM 820 N N . ASP A 1 111 ? -15.450 1.093 9.885 1.00 88.88 111 ASP A N 1
ATOM 821 C CA . ASP A 1 111 ? -16.337 0.534 10.905 1.00 88.88 111 ASP A CA 1
ATOM 822 C C . ASP A 1 111 ? -15.533 -0.026 12.093 1.00 88.88 111 ASP A C 1
ATOM 824 O O . ASP A 1 111 ? -15.841 0.281 13.245 1.00 88.88 111 ASP A O 1
ATOM 828 N N . GLN A 1 112 ? -14.447 -0.765 11.835 1.00 84.19 112 GLN A N 1
ATOM 829 C CA . GLN A 1 112 ? -13.560 -1.305 12.877 1.00 84.19 112 GLN A CA 1
ATOM 830 C C . GLN A 1 112 ? -12.840 -0.224 13.689 1.00 84.19 112 GLN A C 1
ATOM 832 O O . GLN A 1 112 ? -12.702 -0.354 14.901 1.00 84.19 112 GLN A O 1
ATOM 837 N N . VAL A 1 113 ? -12.372 0.839 13.041 1.00 84.50 113 VAL A N 1
ATOM 838 C CA . VAL A 1 113 ? -11.668 1.931 13.721 1.00 84.50 113 VAL A CA 1
ATOM 839 C C . VAL A 1 113 ? -12.649 2.820 14.485 1.00 84.50 113 VAL A C 1
ATOM 841 O O . VAL A 1 113 ? -12.316 3.309 15.561 1.00 84.50 113 VAL A O 1
ATOM 844 N N . SER A 1 114 ? -13.871 2.995 13.974 1.00 84.31 114 SER A N 1
ATOM 845 C CA . SER A 1 114 ? -14.892 3.865 14.571 1.00 84.31 114 SER A CA 1
ATOM 846 C C . SER A 1 114 ? -15.385 3.405 15.945 1.00 84.31 114 SER A C 1
ATOM 848 O O . SER A 1 114 ? -15.868 4.223 16.727 1.00 84.31 114 SER A O 1
ATOM 850 N N . VAL A 1 115 ? -15.250 2.112 16.258 1.00 85.69 115 VAL A N 1
ATOM 851 C CA . VAL A 1 115 ? -15.625 1.553 17.567 1.00 85.69 115 VAL A CA 1
ATOM 852 C C . VAL A 1 115 ? -14.522 1.691 18.623 1.00 85.69 115 VAL A C 1
ATOM 854 O O . VAL A 1 115 ? -14.774 1.453 19.805 1.00 85.69 115 VAL A O 1
ATOM 857 N N . CYS A 1 116 ? -13.308 2.079 18.229 1.00 82.94 116 CYS A N 1
ATOM 858 C CA . CYS A 1 116 ? -12.203 2.352 19.141 1.00 82.94 116 CYS A CA 1
ATOM 859 C C . CYS A 1 116 ? -12.205 3.827 19.568 1.00 82.94 116 CYS A C 1
ATOM 861 O O . CYS A 1 116 ? -12.507 4.716 18.773 1.00 82.94 116 CYS A O 1
ATOM 863 N N . SER A 1 117 ? -11.819 4.115 20.815 1.00 82.31 117 SER A N 1
ATOM 864 C CA . SER A 1 117 ? -11.567 5.501 21.219 1.00 82.31 117 SER A CA 1
ATOM 865 C C . SER A 1 117 ? -10.304 6.035 20.542 1.00 82.31 117 SER A C 1
ATOM 867 O O . SER A 1 117 ? -9.360 5.288 20.275 1.00 82.31 117 SER A O 1
ATOM 869 N N . GLU A 1 118 ? -10.257 7.347 20.306 1.00 81.31 118 GLU A N 1
ATOM 870 C CA . GLU A 1 118 ? -9.074 8.006 19.743 1.00 81.31 118 GLU A CA 1
ATOM 871 C C . GLU A 1 118 ? -7.820 7.744 20.596 1.00 81.31 118 GLU A C 1
ATOM 873 O O . GLU A 1 118 ? -6.753 7.452 20.064 1.00 81.31 118 GLU A O 1
ATOM 878 N N . GLU A 1 119 ? -7.966 7.754 21.923 1.00 82.50 119 GLU A N 1
ATOM 879 C CA . GLU A 1 119 ? -6.891 7.442 22.872 1.00 82.50 119 GLU A CA 1
ATOM 880 C C . GLU A 1 119 ? -6.356 6.014 22.684 1.00 82.50 119 GLU A C 1
ATOM 882 O O . GLU A 1 119 ? -5.143 5.810 22.657 1.00 82.50 119 GLU A O 1
ATOM 887 N N . ALA A 1 120 ? -7.235 5.022 22.494 1.00 82.81 120 ALA A N 1
ATOM 888 C CA . ALA A 1 120 ? -6.821 3.640 22.257 1.00 82.81 120 ALA A CA 1
ATOM 889 C C . ALA A 1 120 ? -6.058 3.498 20.930 1.00 82.81 120 ALA A C 1
ATOM 891 O O . ALA A 1 120 ? -5.026 2.828 20.881 1.00 82.81 120 ALA A O 1
ATOM 892 N N . LEU A 1 121 ? -6.525 4.167 19.872 1.00 80.62 121 LEU A N 1
ATOM 893 C CA . LEU A 1 121 ? -5.858 4.185 18.565 1.00 80.62 121 LEU A CA 1
ATOM 894 C C . LEU A 1 121 ? -4.470 4.839 18.649 1.00 80.62 121 LEU A C 1
ATOM 896 O O . LEU A 1 121 ? -3.500 4.298 18.117 1.00 80.62 121 LEU A O 1
ATOM 900 N N . GLN A 1 122 ? -4.346 5.952 19.377 1.00 79.50 122 GLN A N 1
ATOM 901 C CA . GLN A 1 122 ? -3.066 6.629 19.602 1.00 79.50 122 GLN A CA 1
ATOM 902 C C . GLN A 1 122 ? -2.093 5.770 20.425 1.00 79.50 122 GLN A C 1
ATOM 904 O O . GLN A 1 122 ? -0.903 5.697 20.104 1.00 79.50 122 GLN A O 1
ATOM 909 N N . HIS A 1 123 ? -2.582 5.084 21.461 1.00 81.62 123 HIS A N 1
ATOM 910 C CA . HIS A 1 123 ? -1.761 4.176 22.261 1.00 81.62 123 HIS A CA 1
ATOM 911 C C . HIS A 1 123 ? -1.256 2.983 21.448 1.00 81.62 123 HIS A C 1
ATOM 913 O O . HIS A 1 123 ? -0.073 2.656 21.529 1.00 81.62 123 HIS A O 1
ATOM 919 N N . MET A 1 124 ? -2.109 2.367 20.624 1.00 77.88 124 MET A N 1
ATOM 920 C CA . MET A 1 124 ? -1.690 1.275 19.739 1.00 77.88 124 MET A CA 1
ATOM 921 C C . MET A 1 124 ? -0.601 1.724 18.758 1.00 77.88 124 MET A C 1
ATOM 923 O O . MET A 1 124 ? 0.368 0.998 18.556 1.00 77.88 124 MET A O 1
ATOM 927 N N . LYS A 1 125 ? -0.713 2.938 18.206 1.00 77.94 125 LYS A N 1
ATOM 928 C CA . LYS A 1 125 ? 0.242 3.461 17.219 1.00 77.94 125 LYS A CA 1
ATOM 929 C C . LYS A 1 125 ? 1.600 3.864 17.806 1.00 77.94 125 LYS A C 1
ATOM 931 O O . LYS A 1 125 ? 2.613 3.757 17.130 1.00 77.94 125 LYS A O 1
ATOM 936 N N . SER A 1 126 ? 1.632 4.319 19.058 1.00 75.62 126 SER A N 1
ATOM 937 C CA . SER A 1 126 ? 2.857 4.774 19.744 1.00 75.62 126 SER A CA 1
ATOM 938 C C . SER A 1 126 ? 3.635 3.668 20.469 1.00 75.62 126 SER A C 1
ATOM 940 O O . SER A 1 126 ? 4.704 3.940 21.010 1.00 75.62 126 SER A O 1
ATOM 942 N N . SER A 1 127 ? 3.103 2.442 20.504 1.00 66.19 127 SER A N 1
ATOM 943 C CA . SER A 1 127 ? 3.690 1.306 21.235 1.00 66.19 127 SER A CA 1
ATOM 944 C C . SER A 1 127 ? 4.521 0.352 20.359 1.00 66.19 127 SER A C 1
ATOM 946 O O . SER A 1 127 ? 4.966 -0.682 20.860 1.00 66.19 127 SER A O 1
ATOM 948 N N . LEU A 1 128 ? 4.706 0.677 19.075 1.00 55.22 128 LEU A N 1
ATOM 949 C CA . LEU A 1 128 ? 5.541 -0.047 18.104 1.00 55.22 128 LEU A CA 1
ATOM 950 C C . LEU A 1 128 ? 6.861 0.695 17.872 1.00 55.22 128 LEU A C 1
ATOM 952 O O . LEU A 1 128 ? 7.893 -0.001 17.743 1.00 55.22 128 LEU A O 1
#

Sequence (128 aa):
WMEAGSGQAQHALQGASTRQQMRKSVTEATEALYQMRVPLLGFASGSFGVWTSMLTAGCDQLLALSSTEFCVRSEGELRQVSAEKGMEMGFVGRLAADTDGLLQACSSFIDQVSVCSEEALQHMKSSL